Protein AF-A0AAW5HW46-F1 (afdb_monomer)

Nearest PDB structures (foldseek):
  2hsg-assembly1_A  TM=9.055E-01  e=6.534E-02  Priestia megaterium
  1cjg-assembly1_B  TM=8.025E-01  e=4.284E-02  Escherichia coli
  7ce1-assembly1_B  TM=8.671E-01  e=8.315E-02  Agrobacterium tumefaciens A6
  7vjn-assembly1_A  TM=5.873E-01  e=1.694E+00  Pseudomonas phage JBD30

Radius of gyration: 11.67 Å; Cα contacts (8 Å, |Δi|>4): 43; chains: 1; bounding box: 22×18×38 Å

pLDDT: mean 80.37, std 12.39, range [45.91, 91.12]

Structure (mmCIF, N/CA/C/O backbone):
data_AF-A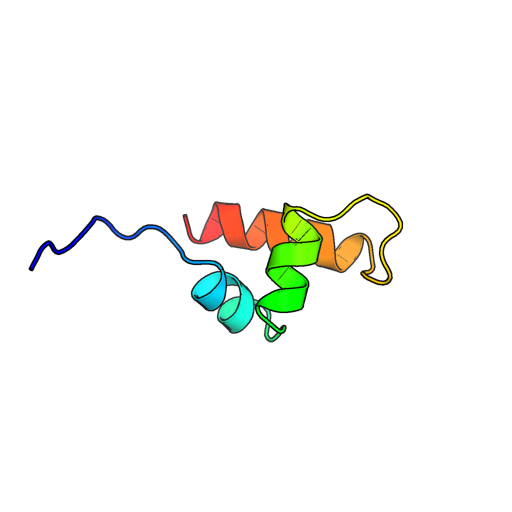0AAW5HW46-F1
#
_entry.id   AF-A0AAW5HW46-F1
#
loop_
_atom_site.group_PDB
_atom_site.id
_atom_site.type_symbol
_atom_site.label_atom_id
_atom_site.label_alt_id
_atom_site.label_comp_id
_atom_site.label_asym_id
_atom_site.label_entity_id
_atom_site.label_seq_id
_atom_site.pdbx_PDB_ins_code
_atom_site.Cartn_x
_atom_site.Cartn_y
_atom_site.Cartn_z
_atom_site.occupancy
_atom_site.B_iso_or_equiv
_atom_site.auth_seq_id
_atom_site.auth_comp_id
_atom_site.auth_asym_id
_atom_site.auth_atom_id
_atom_site.pdbx_PDB_mod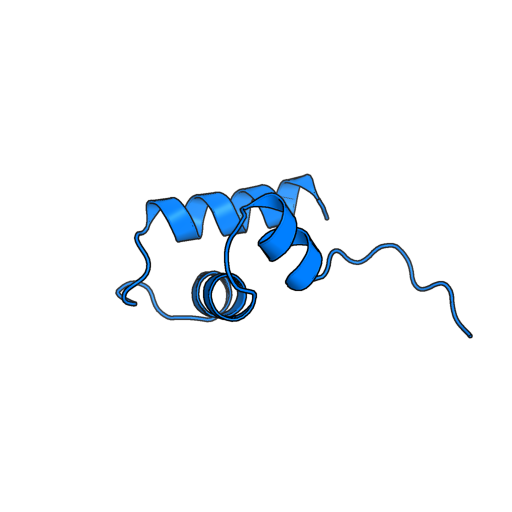el_num
ATOM 1 N N . MET A 1 1 ? -8.727 -0.894 25.093 1.00 48.34 1 MET A N 1
ATOM 2 C CA . MET A 1 1 ? -7.681 -1.079 24.063 1.00 48.34 1 MET A CA 1
ATOM 3 C C . MET A 1 1 ? -7.842 0.023 23.031 1.00 48.34 1 MET A C 1
ATOM 5 O O . MET A 1 1 ? -8.957 0.258 22.588 1.00 48.34 1 MET A O 1
ATOM 9 N N . SER A 1 2 ? -6.771 0.779 22.792 1.00 45.91 2 SER A N 1
ATOM 10 C CA . SER A 1 2 ? -6.772 2.074 22.102 1.00 45.91 2 SER A CA 1
ATOM 11 C C . SER A 1 2 ? -7.435 2.015 20.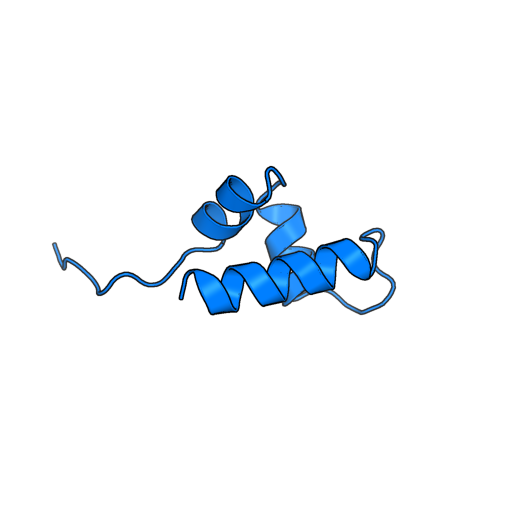720 1.00 45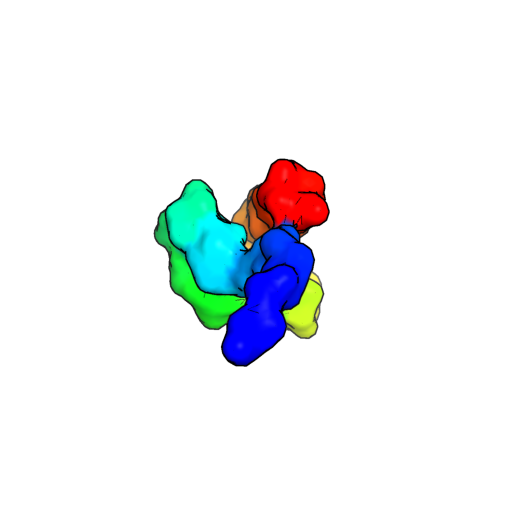.91 2 SER A C 1
ATOM 13 O O . SER A 1 2 ? -6.951 1.307 19.835 1.00 45.91 2 SER A O 1
ATOM 15 N N . ARG A 1 3 ? -8.521 2.783 20.528 1.00 54.34 3 ARG A N 1
ATOM 16 C CA . ARG A 1 3 ? -9.047 3.156 19.204 1.00 54.34 3 ARG A CA 1
ATOM 17 C C . ARG A 1 3 ? -8.023 4.082 18.552 1.00 54.34 3 ARG A C 1
ATOM 19 O O . ARG A 1 3 ? -8.140 5.300 18.613 1.00 54.34 3 ARG A O 1
ATOM 26 N N . SER A 1 4 ? -6.963 3.489 18.027 1.00 54.38 4 SER A N 1
ATOM 27 C CA . SER A 1 4 ? -5.907 4.226 17.347 1.00 54.38 4 SER A CA 1
ATOM 28 C C . SER A 1 4 ? -6.506 4.821 16.078 1.00 54.38 4 SER A C 1
ATOM 30 O O . SER A 1 4 ? -7.107 4.086 15.297 1.00 54.38 4 SER A O 1
ATOM 32 N N . SER A 1 5 ? -6.391 6.144 15.924 1.00 57.75 5 SER A N 1
ATOM 33 C CA . SER A 1 5 ? -6.783 6.911 14.738 1.00 57.75 5 SER A CA 1
ATOM 34 C C . SER A 1 5 ? -6.563 6.117 13.456 1.00 57.75 5 SER A C 1
ATOM 36 O O . SER A 1 5 ? -5.486 5.545 13.303 1.00 57.75 5 SER A O 1
ATOM 38 N N . HIS A 1 6 ? -7.583 6.104 12.594 1.00 62.81 6 HIS A N 1
ATOM 39 C CA . HIS A 1 6 ? -7.729 5.405 11.312 1.00 62.81 6 HIS A CA 1
ATOM 40 C C . HIS A 1 6 ? -6.492 5.483 10.398 1.00 62.81 6 HIS A C 1
ATOM 42 O O . HIS A 1 6 ? -6.508 6.119 9.352 1.00 62.81 6 HIS A O 1
ATOM 48 N N . ARG A 1 7 ? -5.393 4.834 10.780 1.00 70.88 7 ARG A N 1
ATOM 49 C CA . ARG A 1 7 ? -4.262 4.621 9.892 1.00 70.88 7 ARG A CA 1
ATOM 50 C C . ARG A 1 7 ? -4.699 3.567 8.908 1.00 70.88 7 ARG A C 1
ATOM 52 O O . ARG A 1 7 ? -4.877 2.410 9.283 1.00 70.88 7 ARG A O 1
ATOM 59 N N . VAL A 1 8 ? -4.860 3.992 7.667 1.00 81.00 8 VAL A N 1
ATOM 60 C CA . VAL A 1 8 ? -5.070 3.078 6.559 1.00 81.00 8 VAL A CA 1
ATOM 61 C C . VAL A 1 8 ? -3.978 2.039 6.554 1.00 81.00 8 VAL A C 1
ATOM 63 O O . VAL A 1 8 ? -2.782 2.344 6.571 1.00 81.00 8 VAL A O 1
ATOM 66 N N . THR A 1 9 ? -4.412 0.789 6.575 1.00 87.12 9 THR A N 1
ATOM 67 C CA . THR A 1 9 ? -3.506 -0.340 6.555 1.00 87.12 9 THR A CA 1
ATOM 68 C C . THR A 1 9 ? -3.248 -0.773 5.117 1.00 87.12 9 THR A C 1
ATOM 70 O O . THR A 1 9 ? -4.030 -0.519 4.200 1.00 87.12 9 THR A O 1
ATOM 73 N N . LEU A 1 10 ? -2.157 -1.510 4.913 1.00 87.62 10 LEU A N 1
ATOM 74 C CA . LEU A 1 10 ? -1.881 -2.167 3.633 1.00 87.62 10 LEU A CA 1
ATOM 75 C C . LEU A 1 10 ? -3.027 -3.103 3.209 1.00 87.62 10 LEU A C 1
ATOM 77 O O . LEU A 1 10 ? -3.233 -3.308 2.017 1.00 87.62 10 LEU A O 1
ATOM 81 N N . ALA A 1 11 ? -3.768 -3.661 4.175 1.00 89.06 11 ALA A N 1
ATOM 82 C CA . ALA A 1 11 ? -4.929 -4.509 3.926 1.00 89.06 11 ALA A CA 1
ATOM 83 C C . ALA A 1 11 ? -6.115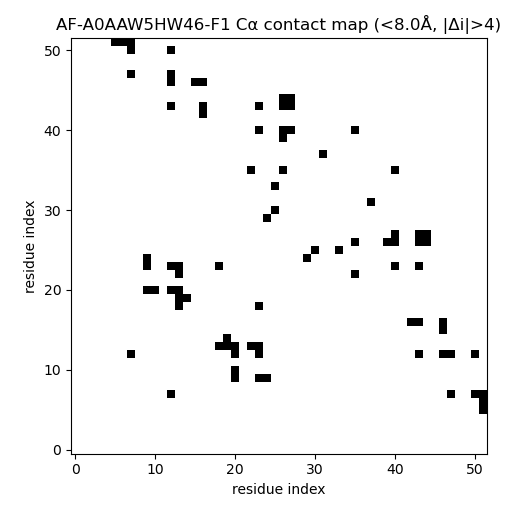 -3.721 3.359 1.00 89.06 11 ALA A C 1
ATOM 85 O O . ALA A 1 11 ? -6.780 -4.214 2.449 1.00 89.06 11 ALA A O 1
ATOM 86 N N . ASP A 1 12 ? -6.338 -2.493 3.829 1.00 89.12 12 ASP A N 1
ATOM 87 C CA . ASP A 1 12 ? -7.389 -1.618 3.300 1.00 89.12 12 ASP A CA 1
ATOM 88 C C . ASP A 1 12 ? -7.095 -1.223 1.851 1.00 89.12 12 ASP A C 1
ATOM 90 O O . ASP A 1 12 ? -7.953 -1.367 0.983 1.00 89.12 12 ASP A O 1
ATOM 94 N N . ILE A 1 13 ? -5.850 -0.832 1.562 1.00 89.62 13 ILE A N 1
ATOM 95 C CA . ILE A 1 13 ? -5.403 -0.498 0.200 1.00 89.62 13 ILE A CA 1
ATOM 96 C C . ILE A 1 13 ? -5.508 -1.723 -0.721 1.00 89.62 13 ILE A C 1
ATOM 98 O O . ILE A 1 13 ? -5.981 -1.622 -1.852 1.00 89.62 13 ILE A O 1
ATOM 102 N N . ALA A 1 14 ? -5.102 -2.898 -0.233 1.00 91.12 14 ALA A N 1
ATOM 103 C CA . ALA A 1 14 ? -5.192 -4.151 -0.978 1.00 91.12 14 ALA A CA 1
ATOM 104 C C . ALA A 1 14 ? -6.645 -4.493 -1.332 1.00 91.12 14 ALA A C 1
ATOM 106 O O . ALA A 1 14 ? -6.944 -4.822 -2.479 1.00 91.12 14 ALA A O 1
ATOM 107 N N . LYS A 1 15 ? -7.554 -4.345 -0.363 1.00 90.19 15 LYS A N 1
ATOM 108 C CA . LYS A 1 15 ? -8.988 -4.574 -0.546 1.00 90.19 15 LYS A CA 1
ATOM 109 C C . LYS A 1 15 ? -9.614 -3.561 -1.502 1.00 90.19 15 LYS A C 1
ATOM 111 O O . LYS A 1 15 ? -10.428 -3.955 -2.329 1.00 90.19 15 LYS A O 1
ATOM 116 N N . HIS A 1 16 ? -9.216 -2.293 -1.419 1.00 89.38 16 HIS A N 1
ATOM 117 C CA . HIS A 1 16 ? -9.690 -1.230 -2.304 1.00 89.38 16 HIS A CA 1
ATOM 118 C C . HIS A 1 16 ? -9.311 -1.486 -3.769 1.00 89.38 16 HIS A C 1
ATOM 120 O O . HIS A 1 16 ? -10.123 -1.295 -4.667 1.00 89.38 16 HIS A O 1
ATOM 126 N N . LEU A 1 17 ? -8.094 -1.981 -4.007 1.00 88.25 17 LEU A N 1
ATOM 127 C CA . LEU A 1 17 ? -7.571 -2.241 -5.349 1.00 88.25 17 LEU A CA 1
ATOM 128 C C . LEU A 1 17 ? -7.825 -3.667 -5.857 1.00 88.25 17 LEU A C 1
ATOM 130 O O . LEU A 1 17 ? -7.480 -3.973 -6.997 1.00 88.25 17 LEU A O 1
ATOM 134 N N . GLY A 1 18 ? -8.386 -4.550 -5.027 1.00 89.44 18 GLY A N 1
ATOM 135 C CA . GLY A 1 18 ? -8.599 -5.957 -5.373 1.00 89.44 18 GLY A CA 1
ATOM 136 C C . GLY A 1 18 ? -7.299 -6.741 -5.591 1.00 89.44 18 GLY A C 1
ATOM 137 O O . GLY A 1 18 ? -7.275 -7.699 -6.359 1.00 89.44 18 GLY A O 1
ATOM 138 N N . VAL A 1 19 ? -6.205 -6.333 -4.942 1.00 88.19 19 VAL A N 1
ATOM 139 C CA . VAL A 1 19 ? -4.890 -6.986 -5.046 1.00 88.19 19 VAL A CA 1
ATOM 140 C C . VAL A 1 19 ? -4.493 -7.633 -3.722 1.00 88.19 19 VAL A C 1
ATOM 142 O O . VAL A 1 19 ? -5.100 -7.403 -2.681 1.00 88.19 19 VAL A O 1
ATOM 145 N N . SER A 1 20 ? -3.439 -8.448 -3.737 1.00 89.06 20 SER A N 1
ATOM 146 C CA . SER A 1 20 ? -2.888 -9.016 -2.504 1.00 89.06 20 SER A CA 1
ATOM 147 C C . SER A 1 20 ? -2.111 -7.974 -1.696 1.00 89.06 20 SER A C 1
ATOM 149 O O . SER A 1 20 ? -1.423 -7.119 -2.255 1.00 89.06 20 SER A O 1
ATOM 151 N N . THR A 1 21 ? -2.126 -8.095 -0.368 1.00 89.88 21 THR A N 1
ATOM 152 C CA . THR A 1 21 ? -1.312 -7.261 0.539 1.00 89.88 21 THR A CA 1
ATOM 153 C C . THR A 1 21 ? 0.181 -7.341 0.226 1.00 89.88 21 THR A C 1
ATOM 155 O O . THR A 1 21 ? 0.883 -6.337 0.327 1.00 89.88 21 THR A O 1
ATOM 158 N N . ALA A 1 22 ? 0.661 -8.504 -0.226 1.00 87.94 22 ALA A N 1
ATOM 159 C CA . ALA A 1 22 ? 2.023 -8.678 -0.725 1.00 87.94 22 ALA A CA 1
ATOM 160 C C . ALA A 1 22 ? 2.310 -7.776 -1.937 1.00 87.94 22 ALA A C 1
ATOM 162 O O . ALA A 1 22 ? 3.361 -7.146 -1.982 1.00 87.94 22 ALA A O 1
ATOM 163 N N . THR A 1 23 ? 1.362 -7.646 -2.871 1.00 87.19 23 THR A N 1
ATOM 164 C CA . THR A 1 23 ? 1.465 -6.751 -4.034 1.00 87.19 23 THR A CA 1
ATOM 165 C C . THR A 1 23 ? 1.549 -5.292 -3.600 1.00 87.19 23 THR A C 1
ATOM 167 O O . THR A 1 23 ? 2.404 -4.566 -4.093 1.00 87.19 23 THR A O 1
ATOM 170 N N . VAL A 1 24 ? 0.722 -4.866 -2.640 1.00 89.25 24 VAL A N 1
ATOM 171 C CA . VAL A 1 24 ? 0.760 -3.499 -2.085 1.00 89.25 24 VAL A CA 1
ATOM 172 C C . VAL A 1 24 ? 2.085 -3.234 -1.373 1.00 89.25 24 VAL A C 1
ATOM 174 O O . VAL A 1 24 ? 2.717 -2.207 -1.604 1.00 89.25 24 VAL A O 1
ATOM 177 N N . SER A 1 25 ? 2.544 -4.177 -0.547 1.00 86.38 25 SER A N 1
ATOM 178 C CA . SER A 1 25 ? 3.824 -4.063 0.154 1.00 86.38 25 SER A CA 1
ATOM 179 C C . SER A 1 25 ? 4.989 -3.972 -0.827 1.00 86.38 25 SER A C 1
ATOM 181 O O . SER A 1 25 ? 5.853 -3.116 -0.673 1.00 86.38 25 SER A O 1
ATOM 183 N N . LEU A 1 26 ? 4.987 -4.794 -1.876 1.00 87.00 26 LEU A N 1
ATOM 184 C CA . LEU A 1 26 ? 6.019 -4.776 -2.906 1.00 87.00 26 LEU A CA 1
ATOM 185 C C . LEU A 1 26 ? 5.912 -3.535 -3.809 1.00 87.00 26 LEU A C 1
ATOM 187 O O . LEU A 1 26 ? 6.921 -3.051 -4.297 1.00 87.00 26 LEU A O 1
ATOM 191 N N . ALA A 1 27 ? 4.724 -2.969 -4.005 1.00 86.50 27 ALA A N 1
ATOM 192 C CA . ALA A 1 27 ? 4.549 -1.711 -4.727 1.00 86.50 27 ALA A CA 1
ATOM 193 C C . ALA A 1 27 ? 5.027 -0.489 -3.918 1.00 86.50 27 ALA A C 1
ATOM 195 O O . ALA A 1 27 ? 5.545 0.467 -4.494 1.00 86.50 27 ALA A O 1
ATOM 196 N N . LEU A 1 28 ? 4.866 -0.507 -2.590 1.00 82.50 28 LEU A N 1
ATOM 197 C CA . LEU A 1 28 ? 5.282 0.593 -1.712 1.00 82.50 28 LEU A CA 1
ATOM 198 C C . LEU A 1 28 ? 6.750 0.493 -1.275 1.00 82.50 28 LEU A C 1
ATOM 200 O O . LEU A 1 28 ? 7.433 1.512 -1.236 1.00 82.50 28 LEU A O 1
ATOM 204 N N . ASN A 1 29 ? 7.230 -0.715 -0.971 1.00 81.69 29 ASN A N 1
ATOM 205 C CA . ASN A 1 29 ? 8.582 -0.978 -0.458 1.00 81.69 29 ASN A CA 1
ATOM 206 C C . ASN A 1 29 ? 9.520 -1.627 -1.484 1.00 81.69 29 ASN A C 1
ATOM 208 O O . ASN A 1 29 ? 10.732 -1.669 -1.273 1.00 81.69 29 ASN A O 1
ATOM 212 N N . GLY A 1 30 ? 8.987 -2.209 -2.557 1.00 70.31 30 GLY A N 1
ATOM 213 C CA . GLY A 1 30 ? 9.793 -2.890 -3.563 1.00 70.31 30 GLY A CA 1
ATOM 214 C C . GLY A 1 30 ? 10.471 -1.921 -4.524 1.00 70.31 30 GLY A C 1
ATOM 215 O O . GLY A 1 30 ? 10.158 -0.734 -4.611 1.00 70.31 30 GLY A O 1
ATOM 216 N N . LYS A 1 31 ? 11.451 -2.452 -5.254 1.00 65.94 31 LYS A N 1
ATOM 217 C CA . LYS A 1 31 ? 12.251 -1.676 -6.203 1.00 65.94 31 LYS A CA 1
ATOM 218 C C . LYS A 1 31 ? 11.490 -1.472 -7.522 1.00 65.94 31 LYS A C 1
ATOM 220 O O . LYS A 1 31 ? 10.777 -2.392 -7.950 1.00 65.94 31 LYS A O 1
ATOM 225 N N . PRO A 1 32 ? 11.673 -0.323 -8.200 1.00 58.09 32 PRO A N 1
ATOM 226 C CA . PRO A 1 32 ? 11.232 -0.162 -9.584 1.00 58.09 32 PRO A CA 1
ATOM 227 C C . PRO A 1 32 ? 11.869 -1.265 -10.449 1.00 58.09 32 PRO A C 1
ATOM 229 O O . PRO A 1 32 ? 13.063 -1.532 -10.322 1.00 58.09 32 PRO A O 1
ATOM 232 N N . GLY A 1 33 ? 11.059 -1.964 -11.254 1.00 62.09 33 GLY A N 1
ATOM 233 C CA . GLY A 1 33 ? 11.472 -3.159 -12.016 1.00 62.09 33 GLY A CA 1
ATOM 234 C C . GLY A 1 33 ? 11.071 -4.508 -11.399 1.00 62.09 33 GLY A C 1
ATOM 235 O O . GLY A 1 33 ? 11.420 -5.563 -11.925 1.00 62.09 33 GLY A O 1
ATOM 236 N N . SER A 1 34 ? 10.321 -4.502 -10.295 1.00 67.00 34 SER A N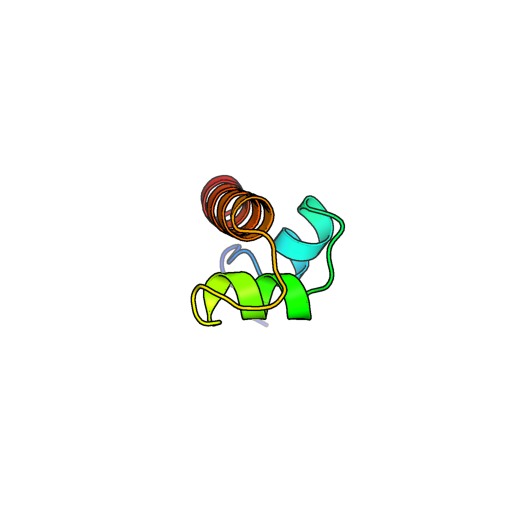 1
ATOM 237 C CA . SER A 1 34 ? 9.626 -5.702 -9.805 1.00 67.00 34 SER A CA 1
ATOM 238 C C . SER A 1 34 ? 8.615 -6.203 -10.852 1.00 67.00 34 SER A C 1
ATOM 240 O O . SER A 1 34 ? 8.176 -5.431 -11.697 1.00 67.00 34 SER A O 1
ATOM 242 N N . ARG A 1 35 ? 8.156 -7.463 -10.766 1.00 77.06 35 ARG A N 1
ATOM 243 C CA . ARG A 1 35 ? 7.097 -8.039 -11.643 1.00 77.06 35 ARG A CA 1
ATOM 244 C C . ARG A 1 35 ? 5.745 -7.292 -11.608 1.00 77.06 35 ARG A C 1
ATOM 246 O O . ARG A 1 35 ? 4.768 -7.764 -12.179 1.00 77.06 35 ARG A O 1
ATOM 253 N N . ILE A 1 36 ? 5.669 -6.172 -10.897 1.00 81.19 36 ILE A N 1
ATOM 254 C CA . ILE A 1 36 ? 4.485 -5.340 -10.760 1.00 81.19 36 ILE A CA 1
ATOM 255 C C . ILE A 1 36 ? 4.541 -4.254 -11.839 1.00 81.19 36 ILE A C 1
ATOM 257 O O . ILE A 1 36 ? 5.517 -3.503 -11.880 1.00 81.19 36 ILE A O 1
ATOM 261 N N . PRO A 1 37 ? 3.500 -4.133 -12.677 1.00 84.06 37 PRO A N 1
ATOM 262 C CA . PRO A 1 37 ? 3.385 -3.040 -13.631 1.00 84.06 37 PRO A CA 1
ATOM 263 C C . PRO A 1 37 ? 3.467 -1.684 -12.927 1.00 84.06 37 PRO A C 1
ATOM 265 O O . PRO A 1 37 ? 2.859 -1.490 -11.871 1.00 84.06 37 PRO A O 1
ATOM 268 N N . GLU A 1 38 ? 4.148 -0.717 -13.537 1.00 84.75 38 GLU A N 1
ATOM 269 C CA . GLU A 1 38 ? 4.253 0.643 -12.989 1.00 84.75 38 GLU A CA 1
ATOM 270 C C . GLU A 1 38 ? 2.876 1.283 -12.754 1.00 84.75 38 GLU A C 1
ATOM 272 O O . GLU A 1 38 ? 2.678 2.002 -11.775 1.00 84.75 38 GLU A O 1
ATOM 277 N N . GLU A 1 39 ? 1.888 0.939 -13.585 1.00 86.75 39 GLU A N 1
ATOM 278 C CA . GLU A 1 39 ? 0.491 1.338 -13.400 1.00 86.75 39 GLU A CA 1
ATOM 279 C C . GLU A 1 39 ? -0.083 0.861 -12.057 1.00 86.75 39 GLU A C 1
ATOM 281 O O . GLU A 1 39 ? -0.735 1.627 -11.350 1.00 86.75 39 GLU A O 1
ATOM 286 N N . THR A 1 40 ? 0.200 -0.384 -11.658 1.00 86.88 40 THR A N 1
ATOM 287 C CA . THR A 1 40 ? -0.258 -0.927 -10.370 1.00 86.88 40 THR A CA 1
ATOM 288 C C . THR A 1 40 ? 0.423 -0.212 -9.209 1.00 86.88 40 THR A C 1
ATOM 290 O O . THR A 1 40 ? -0.237 0.127 -8.231 1.00 86.88 40 THR A O 1
ATOM 293 N N . VAL A 1 41 ? 1.723 0.082 -9.321 1.00 87.06 41 VAL A N 1
ATOM 294 C CA . VAL A 1 41 ? 2.450 0.860 -8.303 1.00 87.06 41 VAL A CA 1
ATOM 295 C C . VAL A 1 41 ? 1.844 2.252 -8.146 1.00 87.06 41 VAL A C 1
ATOM 297 O O . VAL A 1 41 ? 1.649 2.727 -7.025 1.00 87.06 41 VAL A O 1
ATOM 300 N N . ARG A 1 42 ? 1.508 2.895 -9.267 1.00 89.69 42 ARG A N 1
ATOM 301 C CA . ARG A 1 42 ? 0.874 4.211 -9.278 1.00 89.69 42 ARG A CA 1
ATOM 302 C C . ARG A 1 42 ? -0.501 4.171 -8.608 1.00 89.69 42 ARG A C 1
ATOM 304 O O . ARG A 1 42 ? -0.721 4.959 -7.695 1.00 89.69 42 ARG A O 1
ATOM 311 N N . ARG A 1 43 ? -1.355 3.205 -8.966 1.00 89.75 43 ARG A N 1
ATOM 312 C CA . ARG A 1 43 ? -2.671 2.985 -8.335 1.00 89.75 43 ARG A CA 1
ATOM 313 C C . ARG A 1 43 ? -2.572 2.717 -6.833 1.00 89.75 43 ARG A C 1
ATOM 315 O O . AR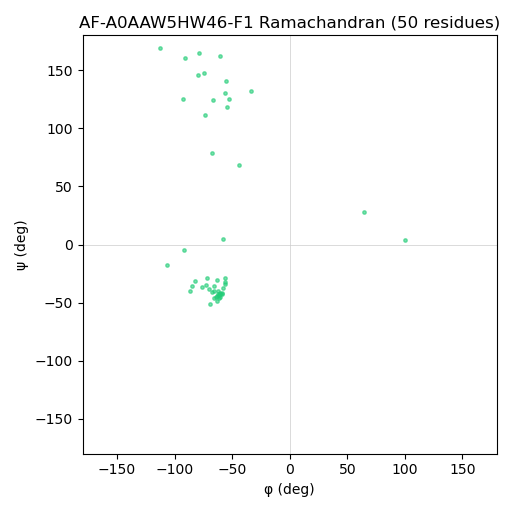G A 1 43 ? -3.343 3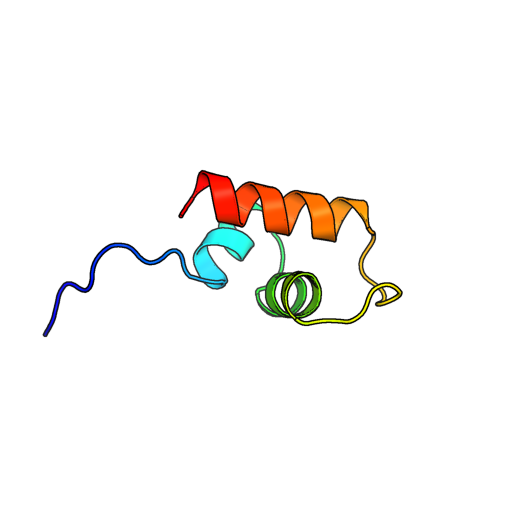.271 -6.065 1.00 89.75 43 ARG A O 1
ATOM 322 N N . VAL A 1 44 ? -1.596 1.915 -6.398 1.00 88.56 44 VAL A N 1
ATOM 323 C CA . VAL A 1 44 ? -1.330 1.653 -4.972 1.00 88.56 44 VAL A CA 1
ATOM 324 C C . VAL A 1 44 ? -0.960 2.929 -4.222 1.00 88.56 44 VAL A C 1
ATOM 326 O O . VAL A 1 44 ? -1.483 3.175 -3.136 1.00 88.56 44 VAL A O 1
ATOM 329 N N . ARG A 1 45 ? -0.074 3.753 -4.789 1.00 86.88 45 ARG A N 1
ATOM 330 C CA . ARG A 1 45 ? 0.305 5.038 -4.185 1.00 86.88 45 ARG A CA 1
ATOM 331 C C . ARG A 1 45 ? -0.851 6.031 -4.147 1.00 86.88 45 ARG A C 1
ATOM 333 O O . ARG A 1 45 ? -0.923 6.809 -3.203 1.00 86.88 45 ARG A O 1
ATOM 340 N N . GLU A 1 46 ? -1.708 6.022 -5.160 1.00 90.94 46 GLU A N 1
ATOM 341 C CA . GLU A 1 46 ? -2.884 6.886 -5.236 1.00 90.94 46 GLU A CA 1
ATOM 342 C C . GLU A 1 46 ? -3.926 6.480 -4.190 1.00 90.94 46 GLU A C 1
ATOM 344 O O . GLU A 1 46 ? -4.242 7.284 -3.321 1.00 90.94 46 GLU A O 1
ATOM 349 N N . ALA A 1 47 ? -4.298 5.199 -4.134 1.00 89.44 47 ALA A N 1
ATOM 350 C CA . ALA A 1 47 ? -5.204 4.672 -3.114 1.00 89.44 47 ALA A CA 1
ATOM 351 C C . ALA A 1 47 ? -4.684 4.900 -1.682 1.00 89.44 47 ALA A C 1
ATOM 353 O O . ALA A 1 47 ? -5.453 5.213 -0.779 1.00 89.44 47 ALA A O 1
ATOM 354 N N . ALA A 1 48 ? -3.369 4.787 -1.458 1.00 86.06 48 ALA A N 1
ATOM 355 C CA . ALA A 1 48 ? -2.766 5.097 -0.161 1.00 86.06 48 ALA A CA 1
ATOM 356 C C . ALA A 1 48 ? -2.925 6.575 0.243 1.00 86.06 48 ALA A C 1
ATOM 358 O O . ALA A 1 48 ? -2.996 6.862 1.435 1.00 86.06 48 ALA A O 1
ATOM 359 N N . ARG A 1 49 ? -2.969 7.500 -0.728 1.00 86.25 49 ARG A N 1
ATOM 360 C CA . ARG A 1 49 ? -3.232 8.933 -0.504 1.00 86.25 49 ARG A CA 1
ATOM 361 C C . ARG A 1 49 ? -4.718 9.256 -0.386 1.00 86.25 49 ARG A C 1
ATOM 363 O O . ARG A 1 49 ? -5.052 10.218 0.282 1.00 86.25 49 ARG A O 1
ATOM 370 N N . GLU A 1 50 ? -5.581 8.517 -1.076 1.00 86.69 50 GLU A N 1
ATOM 371 C CA . GLU A 1 50 ? -7.032 8.731 -1.027 1.00 86.69 50 GLU A CA 1
ATOM 372 C C . GLU A 1 50 ? -7.653 8.205 0.266 1.00 86.69 50 GLU A C 1
ATOM 374 O O . GLU A 1 50 ? -8.602 8.789 0.784 1.00 86.69 50 GLU A O 1
ATOM 379 N N . LEU A 1 51 ? -7.142 7.082 0.771 1.00 82.19 51 LEU A N 1
ATOM 380 C CA . LEU A 1 51 ? -7.686 6.442 1.961 1.00 82.19 51 LEU A CA 1
ATOM 381 C C . LEU A 1 51 ? -7.111 7.050 3.255 1.00 82.19 51 LEU A C 1
ATOM 383 O O . LEU A 1 51 ? -7.800 7.030 4.277 1.00 82.19 51 LEU A O 1
ATOM 387 N N . GLY A 1 52 ? -5.830 7.446 3.248 1.00 69.75 52 GLY A N 1
ATOM 388 C CA . GLY A 1 52 ? -5.074 7.893 4.430 1.00 69.75 52 GLY A CA 1
ATOM 389 C C . GLY A 1 52 ? -5.212 9.379 4.713 1.00 69.75 52 GLY A C 1
ATOM 390 O O . GLY A 1 52 ? -5.174 9.727 5.915 1.00 69.75 52 GLY A O 1
#

Se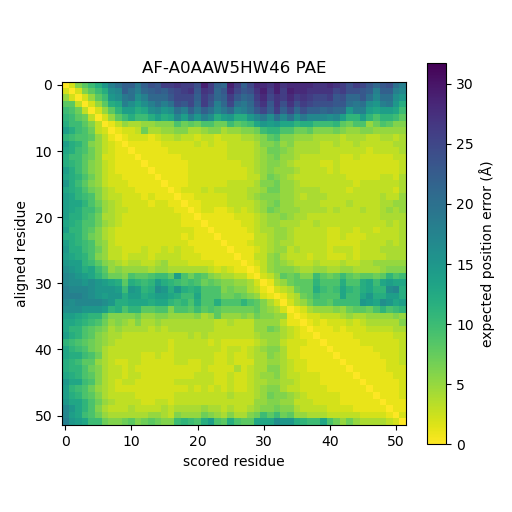condary structure (DSSP, 8-state):
---------HHHHHHHHT--HHHHHHHHHSPTTSSS-HHHHHHHHHHHHHH-

Sequence (52 aa):
MSRSSHRVTLADIAKHLGVSTATVSLALNGKPGSRIPEETVRRVREAARELG

Organism: NCBI:txid2804918

InterPro domains:
  IPR000843 LacI-type HTH domain [PF00356] (9-52)
  IPR000843 LacI-type HTH domain [PS50932] (8-52)
  IPR000843 LacI-type HTH domain [SM00354] (7-52)
  IPR000843 LacI-type HTH domain [cd01392] (11-52)
  IPR010982 Lambda repressor-like, DNA-binding domain superfamily [G3DSA:1.10.260.40] (1-52)
  IPR010982 Lambda repressor-like, DNA-binding domain superfamily [SSF47413] (6-52)

Mean predicted aligned error: 6.36 Å

Foldseek 3Di:
DDPPPPQDDLVNLCVVVVHDSVLLCCLVPNDPPPPDPVVSSVSSVVSNVVRD

Solvent-accessible surface area (backbone atoms only — not comparable to full-atom values): 3243 Å² total; per-residue (Å²): 130,84,85,66,76,82,68,66,45,61,60,55,45,11,62,74,70,75,49,53,46,67,58,43,49,43,48,73,73,44,63,93,88,50,102,62,56,68,67,57,35,50,52,50,56,47,44,51,62,74,68,86